Protein AF-A0A166B305-F1 (afdb_monomer_lite)

InterPro domains:
  IPR044660 Transcription factor IBH1-like [PTHR33124] (23-99)

Radius of gyration: 35.08 Å; chains: 1; bounding box: 96×57×72 Å

Structure (mmCIF, N/CA/C/O backbone):
data_AF-A0A166B305-F1
#
_entry.id   AF-A0A166B305-F1
#
loop_
_atom_site.group_PDB
_atom_site.id
_atom_site.type_symbol
_atom_site.label_atom_id
_atom_site.label_alt_id
_atom_site.label_comp_id
_atom_site.label_asym_id
_atom_site.label_entity_id
_atom_site.label_seq_id
_atom_site.pdbx_PDB_ins_code
_atom_site.Cartn_x
_atom_site.Cartn_y
_atom_site.Cartn_z
_atom_site.occupancy
_atom_site.B_iso_or_equiv
_atom_site.auth_seq_id
_atom_site.auth_comp_id
_atom_site.auth_asym_id
_atom_site.auth_atom_id
_atom_site.pdbx_PDB_model_num
ATOM 1 N N . MET A 1 1 ? 69.626 3.222 -33.588 1.00 39.16 1 MET A N 1
ATOM 2 C CA . MET A 1 1 ? 69.986 2.531 -34.848 1.00 39.16 1 MET A CA 1
ATOM 3 C C . MET A 1 1 ? 70.518 1.156 -34.474 1.00 39.16 1 MET A C 1
ATOM 5 O O . MET A 1 1 ? 71.458 1.119 -33.705 1.00 39.16 1 MET A O 1
ATOM 9 N N . GLY A 1 2 ? 69.986 -0.000 -34.847 1.00 47.69 2 GLY A N 1
ATOM 10 C CA . GLY A 1 2 ? 68.812 -0.403 -35.613 1.00 47.69 2 GLY A CA 1
ATOM 11 C C . GLY A 1 2 ? 68.509 -1.861 -35.223 1.00 47.69 2 GLY A C 1
ATOM 12 O O . GLY A 1 2 ? 69.407 -2.584 -34.788 1.00 47.69 2 GLY A O 1
ATOM 13 N N . ALA A 1 3 ? 67.238 -2.250 -35.301 1.00 52.78 3 ALA A N 1
ATOM 14 C CA . ALA A 1 3 ? 66.738 -3.565 -34.913 1.00 52.78 3 ALA A CA 1
ATOM 15 C C . ALA A 1 3 ? 67.272 -4.680 -35.825 1.00 52.78 3 ALA A C 1
ATOM 17 O O . ALA A 1 3 ? 67.481 -4.463 -37.020 1.00 52.78 3 ALA A O 1
ATOM 18 N N . LYS A 1 4 ? 67.441 -5.885 -35.269 1.00 60.22 4 LYS A N 1
ATOM 19 C CA . LYS A 1 4 ? 67.635 -7.113 -36.046 1.00 60.22 4 LYS A CA 1
ATOM 20 C C . LYS A 1 4 ? 66.684 -8.194 -35.538 1.00 60.22 4 LYS A C 1
ATOM 22 O O . LYS A 1 4 ? 66.617 -8.487 -34.350 1.00 60.22 4 LYS A O 1
ATOM 27 N N . THR A 1 5 ? 65.921 -8.687 -36.498 1.00 63.47 5 THR A N 1
ATOM 28 C CA . THR A 1 5 ? 64.810 -9.637 -36.484 1.00 63.47 5 THR A CA 1
ATOM 29 C C . THR A 1 5 ? 65.292 -11.085 -36.433 1.00 63.47 5 THR A C 1
ATOM 31 O O . THR A 1 5 ? 66.280 -11.399 -37.092 1.00 63.47 5 THR A O 1
ATOM 34 N N . SER A 1 6 ? 64.542 -11.984 -35.791 1.00 43.28 6 SER A N 1
ATOM 35 C CA . SER A 1 6 ? 64.423 -13.366 -36.277 1.00 43.28 6 SER A CA 1
ATOM 36 C C . SER A 1 6 ? 63.158 -14.020 -35.725 1.00 43.28 6 SER A C 1
ATOM 38 O O . SER A 1 6 ? 63.063 -14.344 -34.544 1.00 43.28 6 SER A O 1
ATOM 40 N N . THR A 1 7 ? 62.162 -14.153 -36.592 1.00 61.78 7 THR A N 1
ATOM 41 C CA . THR A 1 7 ? 60.952 -14.949 -36.387 1.00 61.78 7 THR A CA 1
ATOM 42 C C . THR A 1 7 ? 61.067 -16.167 -37.290 1.00 61.78 7 THR A C 1
ATOM 44 O O . THR A 1 7 ? 60.939 -16.017 -38.503 1.00 61.78 7 THR A O 1
ATOM 47 N N . ASP A 1 8 ? 61.279 -17.350 -36.718 1.00 45.00 8 ASP A N 1
ATOM 48 C CA . ASP A 1 8 ? 61.169 -18.610 -37.453 1.00 45.00 8 ASP A CA 1
ATOM 49 C C . ASP A 1 8 ? 59.831 -19.276 -37.129 1.00 45.00 8 ASP A C 1
ATOM 51 O O . ASP A 1 8 ? 59.596 -19.789 -36.035 1.00 45.00 8 ASP A O 1
ATOM 55 N N . ILE A 1 9 ? 58.935 -19.243 -38.115 1.00 52.50 9 ILE A N 1
ATOM 56 C CA . ILE A 1 9 ? 57.666 -19.966 -38.134 1.00 52.50 9 ILE A CA 1
ATOM 57 C C . ILE A 1 9 ? 57.891 -21.189 -39.025 1.00 52.50 9 ILE A C 1
ATOM 59 O O . ILE A 1 9 ? 57.998 -21.065 -40.243 1.00 52.50 9 ILE A O 1
ATOM 63 N N . THR A 1 10 ? 57.961 -22.377 -38.422 1.00 48.06 10 THR A N 1
ATOM 64 C CA . THR A 1 10 ? 58.138 -23.648 -39.142 1.00 48.06 10 THR A CA 1
ATOM 65 C C . THR A 1 10 ? 56.836 -24.459 -39.149 1.00 48.06 10 THR A C 1
ATOM 67 O O . THR A 1 10 ? 56.435 -25.025 -38.142 1.00 48.06 10 THR A O 1
ATOM 70 N N . THR A 1 11 ? 56.217 -24.454 -40.335 1.00 58.12 11 THR A N 1
ATOM 71 C CA . THR A 1 11 ? 55.352 -25.435 -41.040 1.00 58.12 11 THR A CA 1
ATOM 72 C C . THR A 1 11 ? 54.233 -26.258 -40.346 1.00 58.12 11 THR A C 1
ATOM 74 O O . THR A 1 11 ? 54.441 -26.908 -39.326 1.00 58.12 11 THR A O 1
ATOM 77 N N . PRO A 1 12 ? 53.043 -26.372 -40.991 1.00 48.31 12 PRO A N 1
ATOM 78 C CA . PRO A 1 12 ? 51.940 -27.235 -40.563 1.00 48.31 12 PRO A CA 1
ATOM 79 C 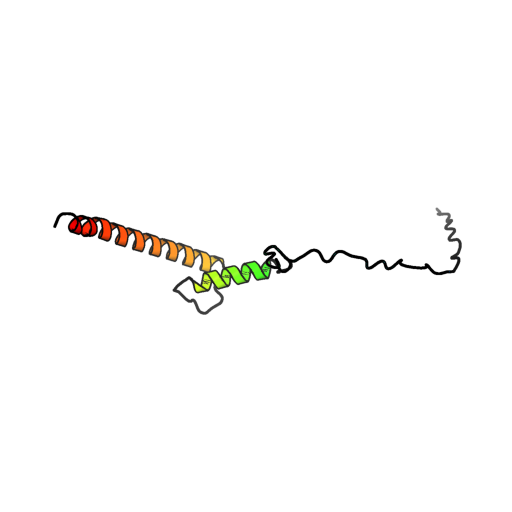C . PRO A 1 12 ? 51.991 -28.629 -41.221 1.00 48.31 12 PRO A C 1
ATOM 81 O O . PRO A 1 12 ? 52.025 -28.749 -42.446 1.00 48.31 12 PRO A O 1
ATOM 84 N N . THR A 1 13 ? 51.883 -29.700 -40.423 1.00 49.75 13 THR A N 1
ATOM 85 C CA . THR A 1 13 ? 51.760 -31.084 -40.927 1.00 49.75 13 THR A CA 1
ATOM 86 C C . THR A 1 13 ? 50.417 -31.719 -40.542 1.00 49.75 13 THR A C 1
ATOM 88 O O . THR A 1 13 ? 50.229 -32.294 -39.481 1.00 49.75 13 THR A O 1
ATOM 91 N N . ARG A 1 14 ? 49.459 -31.540 -41.453 1.00 40.91 14 ARG A N 1
ATOM 92 C CA . ARG A 1 14 ? 48.466 -32.483 -42.004 1.00 40.91 14 ARG A CA 1
ATOM 93 C C . ARG A 1 14 ? 4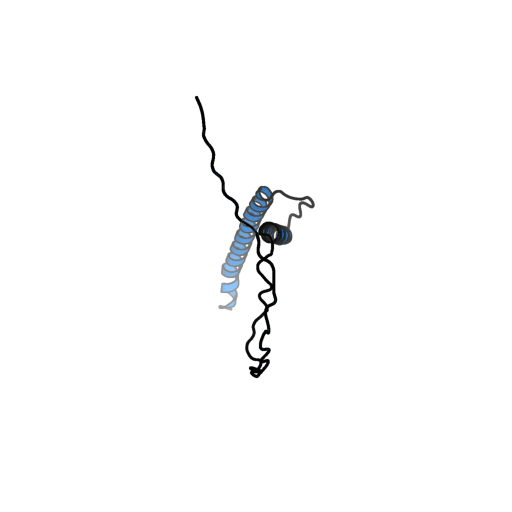8.208 -33.846 -41.298 1.00 40.91 14 ARG A C 1
ATOM 95 O O . ARG A 1 14 ? 49.068 -34.716 -41.323 1.00 40.91 14 ARG A O 1
ATOM 102 N N . ARG A 1 15 ? 46.901 -34.093 -41.043 1.00 40.12 15 ARG A N 1
ATOM 103 C CA . ARG A 1 15 ? 46.148 -35.389 -41.039 1.00 40.12 15 ARG A CA 1
ATOM 104 C C . ARG A 1 15 ? 46.406 -36.319 -39.830 1.00 40.12 15 ARG A C 1
ATOM 106 O O . ARG A 1 15 ? 47.538 -36.511 -39.447 1.00 40.12 15 ARG A O 1
ATOM 113 N N . ARG A 1 16 ? 45.437 -37.018 -39.219 1.00 47.44 16 ARG A N 1
ATOM 114 C CA . ARG A 1 16 ? 44.134 -37.544 -39.669 1.00 47.44 16 ARG A CA 1
ATOM 115 C C . ARG A 1 16 ? 43.381 -38.111 -38.439 1.00 47.44 16 ARG A C 1
ATOM 117 O O . ARG A 1 16 ? 43.968 -38.878 -37.693 1.00 47.44 16 ARG A O 1
ATOM 124 N N . THR A 1 17 ? 42.092 -37.769 -38.323 1.00 59.78 17 THR A N 1
ATOM 125 C CA . THR A 1 17 ? 40.943 -38.555 -37.793 1.00 59.78 17 THR A CA 1
ATOM 126 C C . THR A 1 17 ? 40.986 -39.202 -36.388 1.00 59.78 17 THR A C 1
ATOM 128 O O . THR A 1 17 ? 41.780 -40.114 -36.170 1.00 59.78 17 THR A O 1
ATOM 131 N N . PRO A 1 18 ? 40.022 -38.880 -35.495 1.00 63.59 18 PRO A N 1
ATOM 132 C CA . PRO A 1 18 ? 39.745 -39.657 -34.285 1.00 63.59 18 PRO A CA 1
ATOM 133 C C . PRO A 1 18 ? 38.771 -40.818 -34.571 1.00 63.59 18 PRO A C 1
ATOM 135 O O . PRO A 1 18 ? 37.826 -40.642 -35.344 1.00 63.59 18 PRO A O 1
ATOM 138 N N . PRO A 1 19 ? 38.937 -41.986 -33.924 1.00 63.31 19 PRO A N 1
ATOM 139 C CA . PRO A 1 19 ? 37.790 -42.872 -33.707 1.00 63.31 19 PRO A CA 1
ATOM 140 C C . PRO A 1 19 ? 37.772 -43.485 -32.290 1.00 63.31 19 PRO A C 1
ATOM 142 O O . PRO A 1 19 ? 38.788 -43.521 -31.601 1.00 63.31 19 PRO A O 1
ATOM 145 N N . PRO A 1 20 ? 36.678 -44.146 -31.888 1.00 55.00 20 PRO A N 1
ATOM 146 C CA . PRO A 1 20 ? 35.290 -43.718 -31.931 1.00 55.00 20 PRO A CA 1
ATOM 147 C C . PRO A 1 20 ? 34.742 -43.556 -30.500 1.00 55.00 20 PRO A C 1
ATOM 149 O O . PRO A 1 20 ? 35.149 -44.249 -29.562 1.00 55.00 20 PRO A O 1
ATOM 152 N N . CYS A 1 21 ? 33.755 -42.678 -30.339 1.00 48.50 21 CYS A N 1
ATOM 153 C CA . CYS A 1 21 ? 32.941 -42.584 -29.134 1.00 48.50 21 CYS A CA 1
ATOM 154 C C . CYS A 1 21 ? 32.303 -43.956 -28.867 1.00 48.50 21 CYS A C 1
ATOM 156 O O . CYS A 1 21 ? 31.432 -44.403 -29.616 1.00 48.50 21 CYS A O 1
ATOM 158 N N . LYS A 1 22 ? 32.742 -44.657 -27.817 1.00 57.03 22 LYS A N 1
ATOM 159 C CA . LYS A 1 22 ? 32.072 -45.877 -27.360 1.00 57.03 22 LYS A CA 1
ATOM 160 C C . LYS A 1 22 ? 30.745 -45.475 -26.722 1.00 57.03 22 LYS A C 1
ATOM 162 O O . LYS A 1 22 ? 30.674 -45.219 -25.524 1.00 57.03 22 LYS A O 1
ATOM 167 N N . ASN A 1 23 ? 29.699 -45.445 -27.541 1.00 55.03 23 ASN A N 1
ATOM 168 C CA . ASN A 1 23 ? 28.316 -45.460 -27.092 1.00 55.03 23 ASN A CA 1
ATOM 169 C C . ASN A 1 23 ? 28.092 -46.718 -26.242 1.00 55.03 23 ASN A C 1
ATOM 171 O O . ASN A 1 23 ? 27.999 -47.827 -26.763 1.00 55.03 23 ASN A O 1
ATOM 175 N N . LYS A 1 24 ? 27.991 -46.544 -24.925 1.00 60.06 24 LYS A N 1
ATOM 176 C CA . LYS A 1 24 ? 27.311 -47.497 -24.047 1.00 60.06 24 LYS A CA 1
ATOM 177 C C . LYS A 1 24 ? 26.047 -46.821 -23.520 1.00 60.06 24 LYS A C 1
ATOM 179 O O . LYS A 1 24 ? 26.127 -46.143 -22.499 1.00 60.06 24 LYS A O 1
ATOM 184 N N . PRO A 1 25 ? 24.874 -47.001 -24.148 1.00 58.47 25 PRO A N 1
ATOM 185 C CA . PRO A 1 25 ? 23.627 -46.764 -23.458 1.00 58.47 25 PRO A CA 1
ATOM 186 C C . PRO A 1 25 ? 23.326 -48.059 -22.715 1.00 58.47 25 PRO A C 1
ATOM 188 O O . PRO A 1 25 ? 22.735 -48.974 -23.271 1.00 58.47 25 PRO A O 1
ATOM 191 N N . ASN A 1 26 ? 23.794 -48.187 -21.477 1.00 53.31 26 ASN A N 1
ATOM 192 C CA . ASN A 1 26 ? 23.301 -49.273 -20.648 1.00 53.31 26 ASN A CA 1
ATOM 193 C C . ASN A 1 26 ? 22.961 -48.778 -19.256 1.00 53.31 26 ASN A C 1
ATOM 195 O O . ASN A 1 26 ? 23.817 -48.608 -18.397 1.00 53.31 26 ASN A O 1
ATOM 199 N N . GLY A 1 27 ? 21.653 -48.607 -19.079 1.00 55.44 27 GLY A N 1
ATOM 200 C CA . GLY A 1 27 ? 20.985 -49.034 -17.869 1.00 55.44 27 GLY A CA 1
ATOM 201 C C . GLY A 1 27 ? 21.272 -48.179 -16.651 1.00 55.44 27 GLY A C 1
ATOM 202 O O . GLY A 1 27 ? 22.144 -48.489 -15.848 1.00 55.44 27 GLY A O 1
ATOM 203 N N . ARG A 1 28 ? 20.380 -47.222 -16.418 1.00 53.59 28 ARG A N 1
ATOM 204 C CA . ARG A 1 28 ? 19.457 -47.322 -15.282 1.00 53.59 28 ARG A CA 1
ATOM 205 C C . ARG A 1 28 ? 18.338 -46.315 -15.491 1.00 53.59 28 ARG A C 1
ATOM 207 O O . ARG A 1 28 ? 18.477 -45.134 -15.200 1.00 53.59 28 ARG A O 1
ATOM 214 N N . ARG A 1 29 ? 17.199 -46.829 -15.965 1.00 57.44 29 ARG A N 1
ATOM 215 C CA . ARG A 1 29 ? 15.890 -46.280 -15.614 1.00 57.44 29 ARG A CA 1
ATOM 216 C C . ARG A 1 29 ? 15.834 -46.239 -14.088 1.00 57.44 29 ARG A C 1
ATOM 218 O O . ARG A 1 29 ? 15.566 -47.258 -13.457 1.00 57.44 29 ARG A O 1
ATOM 225 N N . ARG A 1 30 ? 16.166 -45.099 -13.490 1.00 53.47 30 ARG A N 1
ATOM 226 C CA . ARG A 1 30 ? 15.855 -44.844 -12.089 1.00 53.47 30 ARG A CA 1
ATOM 227 C C . ARG A 1 30 ? 14.527 -44.111 -12.060 1.00 53.47 30 ARG A C 1
ATOM 229 O O . ARG A 1 30 ? 14.436 -42.947 -12.421 1.00 53.47 30 ARG A O 1
ATOM 236 N N . SER A 1 31 ? 13.524 -44.922 -11.740 1.00 58.12 31 SER A N 1
ATOM 237 C CA . SER A 1 31 ? 12.227 -44.607 -11.157 1.00 58.12 31 SER A CA 1
ATOM 238 C C . SER A 1 31 ? 12.000 -43.137 -10.817 1.00 58.12 31 SER A C 1
ATOM 240 O O . SER A 1 31 ? 12.723 -42.563 -10.004 1.00 58.12 31 SER A O 1
ATOM 242 N N . ASN A 1 32 ? 10.905 -42.604 -11.362 1.00 61.03 32 ASN A N 1
ATOM 243 C CA . ASN A 1 32 ? 10.136 -41.514 -10.775 1.00 61.03 32 ASN A CA 1
ATOM 244 C C . ASN A 1 32 ? 10.069 -41.691 -9.255 1.00 61.03 32 ASN A C 1
ATOM 246 O O . ASN A 1 32 ? 9.647 -42.754 -8.799 1.00 61.03 32 ASN A O 1
ATOM 250 N N . ASN A 1 33 ? 10.493 -40.677 -8.504 1.00 57.19 33 ASN A N 1
ATOM 251 C CA . ASN A 1 33 ? 9.710 -40.069 -7.430 1.00 57.19 33 ASN A CA 1
ATOM 252 C C . ASN A 1 33 ? 10.566 -39.023 -6.703 1.00 57.19 33 ASN A C 1
ATOM 254 O O . ASN A 1 33 ? 11.422 -39.350 -5.886 1.00 57.19 33 ASN A O 1
ATOM 258 N N . SER A 1 34 ? 10.342 -37.756 -7.018 1.00 52.22 34 SER A N 1
ATOM 259 C CA . SER A 1 34 ? 10.051 -36.718 -6.024 1.00 52.22 34 SER A CA 1
ATOM 260 C C . SER A 1 34 ? 9.965 -35.394 -6.764 1.00 52.22 34 SER A C 1
ATOM 262 O O . SER A 1 34 ? 10.943 -34.962 -7.353 1.00 52.22 34 SER A O 1
ATOM 264 N N . ASN A 1 35 ? 8.761 -34.823 -6.787 1.00 58.19 35 ASN A N 1
ATOM 265 C CA . ASN A 1 35 ? 8.407 -33.399 -6.817 1.00 58.19 35 ASN A CA 1
ATOM 266 C C . ASN A 1 35 ? 9.495 -32.354 -7.141 1.00 58.19 35 ASN A C 1
ATOM 268 O O . ASN A 1 35 ? 9.559 -31.303 -6.502 1.00 58.19 35 ASN A O 1
ATOM 272 N N . SER A 1 36 ? 10.294 -32.556 -8.180 1.00 52.94 36 SER A N 1
ATOM 273 C CA . SER A 1 36 ? 11.067 -31.494 -8.789 1.00 52.94 36 SER A CA 1
ATOM 274 C C . SER A 1 36 ? 10.085 -30.723 -9.654 1.00 52.94 36 SER A C 1
ATOM 276 O O . SER A 1 36 ? 9.908 -31.022 -10.838 1.00 52.94 36 SER A O 1
ATOM 278 N N . ARG A 1 37 ? 9.412 -29.733 -9.051 1.00 57.94 37 ARG A N 1
ATOM 279 C CA . ARG A 1 37 ? 8.968 -28.573 -9.828 1.00 57.94 37 ARG A CA 1
ATOM 280 C C . ARG A 1 37 ? 10.155 -28.212 -10.722 1.00 57.94 37 ARG A C 1
ATOM 282 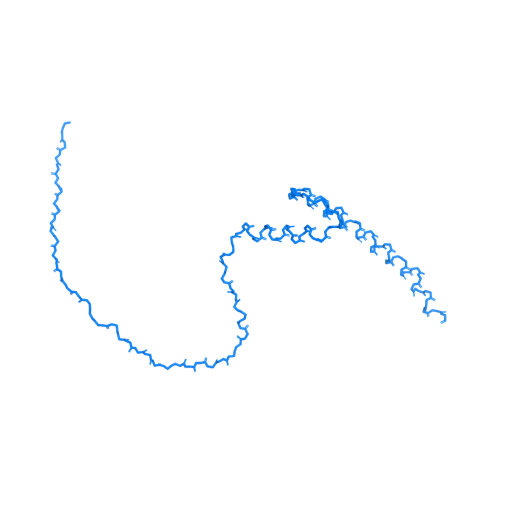O O . ARG A 1 37 ? 11.251 -28.058 -10.174 1.00 57.94 37 ARG A O 1
ATOM 289 N N . PRO A 1 38 ? 10.004 -28.142 -12.053 1.00 51.12 38 PRO A N 1
ATOM 290 C CA . PRO A 1 38 ? 11.068 -27.582 -12.848 1.00 51.12 38 PRO A CA 1
ATOM 291 C C . PRO A 1 38 ? 11.188 -26.141 -12.360 1.00 51.12 38 PRO A C 1
ATOM 293 O O . PRO A 1 38 ? 10.307 -25.318 -12.602 1.00 51.12 38 PRO A O 1
ATOM 296 N N . LEU A 1 39 ? 12.242 -25.862 -11.590 1.00 57.25 39 LEU A N 1
ATOM 297 C CA . LEU A 1 39 ? 12.810 -24.530 -11.502 1.00 57.25 39 LEU A CA 1
ATOM 298 C C . LEU A 1 39 ? 13.259 -24.238 -12.930 1.00 57.25 39 LEU A C 1
ATOM 300 O O . LEU A 1 39 ? 14.377 -24.567 -13.327 1.00 57.25 39 LEU A O 1
ATOM 304 N N . ALA A 1 40 ? 12.303 -23.779 -13.739 1.00 58.22 40 ALA A N 1
ATOM 305 C CA . ALA A 1 40 ? 12.563 -23.260 -15.058 1.00 58.22 40 ALA A CA 1
ATOM 306 C C . ALA A 1 40 ? 13.646 -22.200 -14.879 1.00 58.22 40 ALA A C 1
ATOM 308 O O . ALA A 1 40 ? 13.592 -21.379 -13.963 1.00 58.22 40 ALA A O 1
ATOM 309 N N . ALA A 1 41 ? 14.683 -22.375 -15.680 1.00 52.56 41 ALA A N 1
ATOM 310 C CA . ALA A 1 41 ? 15.978 -21.759 -15.549 1.00 52.56 41 ALA A CA 1
ATOM 311 C C . ALA A 1 41 ? 15.909 -20.264 -15.216 1.00 52.56 41 ALA A C 1
ATOM 313 O O . ALA A 1 41 ? 15.209 -19.487 -15.859 1.00 52.56 41 ALA A O 1
ATOM 314 N N . LEU A 1 42 ? 16.721 -19.907 -14.225 1.00 52.78 42 LEU A N 1
ATOM 315 C CA . LEU A 1 42 ? 17.130 -18.569 -13.830 1.00 52.78 42 LEU A CA 1
ATOM 316 C C . LEU A 1 42 ? 17.899 -17.882 -14.975 1.00 52.78 42 LEU A C 1
ATOM 318 O O . LEU A 1 42 ? 19.114 -17.759 -14.910 1.00 52.78 42 LEU A O 1
ATOM 322 N N . ASN A 1 43 ? 17.189 -17.484 -16.026 1.00 57.78 43 ASN A N 1
ATOM 323 C CA . ASN A 1 43 ? 17.614 -16.494 -17.020 1.00 57.78 43 ASN A CA 1
ATOM 324 C C . ASN A 1 43 ? 16.430 -15.548 -17.299 1.00 57.78 43 ASN A C 1
ATOM 326 O O . ASN A 1 43 ? 16.138 -15.237 -18.447 1.00 57.78 43 ASN A O 1
ATOM 330 N N . GLU A 1 44 ? 15.669 -15.193 -16.263 1.00 57.88 44 GLU A N 1
ATOM 331 C CA . GLU A 1 44 ? 14.731 -14.073 -16.355 1.00 57.88 44 GLU A CA 1
ATOM 332 C C . GLU A 1 44 ? 15.582 -12.828 -16.105 1.00 57.88 44 GLU A C 1
ATOM 334 O O . GLU A 1 44 ? 16.254 -12.738 -15.068 1.00 57.88 44 GLU A O 1
ATOM 339 N N . ASP A 1 45 ? 15.656 -11.939 -17.095 1.00 72.06 45 ASP A N 1
ATOM 340 C CA . ASP A 1 45 ? 16.457 -10.729 -16.993 1.00 72.06 45 ASP A CA 1
ATOM 341 C C . ASP A 1 45 ? 16.030 -9.980 -15.725 1.00 72.06 45 ASP A C 1
ATOM 343 O O . ASP A 1 45 ? 14.844 -9.837 -15.428 1.00 72.06 45 ASP A O 1
ATOM 347 N N . SER A 1 46 ? 16.988 -9.511 -14.918 1.00 73.94 46 SER A N 1
ATOM 348 C CA . SER A 1 46 ? 16.669 -8.854 -13.638 1.00 73.94 46 SER A CA 1
ATOM 349 C C . SER A 1 46 ? 15.718 -7.659 -13.811 1.00 73.94 46 SER A C 1
ATOM 351 O O . SER A 1 46 ? 15.038 -7.283 -12.857 1.00 73.94 46 SER A O 1
ATOM 353 N N . CYS A 1 47 ? 15.674 -7.076 -15.012 1.00 77.62 47 CYS A N 1
ATOM 354 C CA . CYS A 1 47 ? 14.734 -6.034 -15.409 1.00 77.62 47 CYS A CA 1
ATOM 355 C C . CYS A 1 47 ? 13.283 -6.549 -15.465 1.00 77.62 47 CYS A C 1
ATOM 357 O O . CYS A 1 47 ? 12.384 -5.911 -14.921 1.00 77.62 47 CYS A O 1
ATOM 359 N N . ASP A 1 48 ? 13.060 -7.738 -16.027 1.00 85.62 48 ASP A N 1
ATOM 360 C CA . ASP A 1 48 ? 11.735 -8.356 -16.178 1.00 85.62 48 ASP A CA 1
ATOM 361 C C . ASP A 1 48 ? 11.124 -8.710 -14.817 1.00 85.62 48 ASP A C 1
ATOM 363 O O . ASP A 1 48 ? 9.931 -8.539 -14.571 1.00 85.62 48 ASP A O 1
ATOM 367 N N . ILE A 1 49 ? 11.962 -9.136 -13.869 1.00 89.12 49 ILE A N 1
ATOM 368 C CA . ILE A 1 49 ? 11.518 -9.422 -12.500 1.00 89.12 49 ILE A CA 1
ATOM 369 C C . ILE A 1 49 ? 11.087 -8.133 -11.787 1.00 89.12 49 ILE A C 1
ATOM 371 O O . ILE A 1 49 ? 10.103 -8.136 -11.042 1.00 89.12 49 ILE A O 1
ATOM 375 N N . VAL A 1 50 ? 11.839 -7.043 -11.959 1.00 88.88 50 VAL A N 1
ATOM 376 C CA . VAL A 1 50 ? 11.548 -5.759 -11.303 1.00 88.88 50 VAL A CA 1
ATOM 377 C C . VAL A 1 50 ? 10.289 -5.133 -11.888 1.00 88.88 50 VAL A C 1
ATOM 379 O O . VAL A 1 50 ? 9.395 -4.782 -11.122 1.00 88.88 50 VAL A O 1
ATOM 382 N N . THR A 1 51 ? 10.169 -5.069 -13.214 1.00 89.19 51 THR A N 1
ATOM 383 C CA . THR A 1 51 ? 8.969 -4.556 -13.897 1.00 89.19 51 THR A CA 1
ATOM 384 C C . THR A 1 51 ? 7.727 -5.342 -13.492 1.00 89.19 51 THR A C 1
ATOM 386 O O . THR A 1 51 ? 6.764 -4.754 -13.010 1.00 89.19 51 THR A O 1
ATOM 389 N N . ARG A 1 52 ? 7.790 -6.679 -13.504 1.00 90.31 52 ARG A N 1
ATOM 390 C CA . ARG A 1 52 ? 6.684 -7.531 -13.048 1.00 90.31 52 ARG A CA 1
ATOM 391 C C . ARG A 1 52 ? 6.288 -7.283 -11.592 1.00 90.31 52 ARG A C 1
ATOM 393 O O . ARG A 1 52 ? 5.106 -7.343 -11.258 1.00 90.31 52 ARG A O 1
ATOM 400 N N . LYS A 1 53 ? 7.255 -7.039 -10.701 1.00 92.44 53 LYS A N 1
ATOM 401 C CA . LYS A 1 53 ? 6.973 -6.701 -9.296 1.00 92.44 53 LYS A CA 1
ATOM 402 C C . LYS A 1 53 ? 6.321 -5.326 -9.160 1.00 92.44 53 LYS A C 1
ATOM 404 O O . LYS A 1 53 ? 5.421 -5.190 -8.336 1.00 92.44 53 LYS A O 1
ATOM 409 N N . LEU A 1 54 ? 6.753 -4.339 -9.942 1.00 90.94 54 LEU A N 1
ATOM 410 C CA . LEU A 1 54 ? 6.155 -3.003 -9.955 1.00 90.94 54 LEU A CA 1
ATOM 411 C C . LEU A 1 54 ? 4.733 -3.038 -10.525 1.00 90.94 54 LEU A C 1
ATOM 413 O O . LEU A 1 54 ? 3.833 -2.457 -9.930 1.00 90.94 54 LEU A O 1
ATOM 417 N N . ASP A 1 55 ? 4.496 -3.800 -11.589 1.00 88.94 55 ASP A N 1
ATOM 418 C CA . ASP A 1 55 ? 3.156 -3.989 -12.152 1.00 88.94 55 ASP A CA 1
ATOM 419 C C . ASP A 1 55 ? 2.227 -4.727 -11.189 1.00 88.94 55 ASP A C 1
ATOM 421 O O . ASP A 1 55 ? 1.070 -4.342 -11.003 1.00 88.94 55 ASP A O 1
ATOM 425 N N . ALA A 1 56 ? 2.743 -5.753 -10.505 1.00 91.56 56 ALA A N 1
ATOM 426 C CA . ALA A 1 56 ? 2.007 -6.392 -9.426 1.00 91.56 56 ALA A CA 1
ATOM 427 C C . ALA A 1 56 ? 1.659 -5.371 -8.334 1.00 91.56 56 ALA A C 1
ATOM 429 O O . ALA A 1 56 ? 0.504 -5.305 -7.928 1.00 91.56 56 ALA A O 1
ATOM 430 N N . LEU A 1 57 ? 2.609 -4.536 -7.903 1.00 91.88 57 LEU A N 1
ATOM 431 C CA . LEU A 1 57 ? 2.371 -3.516 -6.882 1.00 91.88 57 LEU A CA 1
ATOM 432 C C . LEU A 1 57 ? 1.311 -2.489 -7.319 1.00 91.88 57 LEU A C 1
ATOM 434 O O . LEU A 1 57 ? 0.402 -2.212 -6.541 1.00 91.88 57 LEU A O 1
ATOM 438 N N . ARG A 1 58 ? 1.357 -2.009 -8.570 1.00 89.69 58 ARG A N 1
ATOM 439 C CA . ARG A 1 58 ? 0.341 -1.115 -9.163 1.00 89.69 58 ARG A CA 1
ATOM 440 C C . ARG A 1 58 ? -1.069 -1.697 -9.059 1.00 89.69 58 ARG A C 1
ATOM 442 O O . ARG A 1 58 ? -2.001 -0.986 -8.705 1.00 89.69 58 ARG A O 1
ATOM 449 N N . SER A 1 59 ? -1.228 -3.002 -9.294 1.00 89.56 59 SER A N 1
ATOM 450 C CA . SER A 1 59 ? -2.542 -3.661 -9.226 1.00 89.56 59 SER A CA 1
ATOM 451 C C . SER A 1 59 ? -3.160 -3.722 -7.819 1.00 89.56 59 SER A C 1
ATOM 453 O O . SER A 1 59 ? -4.368 -3.923 -7.700 1.00 89.56 59 SER A O 1
ATOM 455 N N . LEU A 1 60 ? -2.362 -3.551 -6.754 1.00 90.44 60 LEU A N 1
ATOM 456 C CA . LEU A 1 60 ? -2.846 -3.564 -5.368 1.00 90.44 60 LEU A CA 1
ATOM 457 C C . LEU A 1 60 ? -3.315 -2.190 -4.873 1.00 90.44 60 LEU A C 1
ATOM 459 O O . LEU A 1 60 ? -4.000 -2.127 -3.851 1.00 90.44 60 LEU A O 1
ATOM 463 N N . ILE A 1 61 ? -2.938 -1.098 -5.542 1.00 88.19 61 ILE A N 1
ATOM 464 C CA . ILE A 1 61 ? -3.240 0.254 -5.069 1.00 88.19 61 ILE A CA 1
ATOM 465 C C . ILE A 1 61 ? -4.561 0.726 -5.701 1.00 88.19 61 ILE A C 1
ATOM 467 O O . ILE A 1 61 ? -4.704 0.691 -6.922 1.00 88.19 61 ILE A O 1
ATOM 471 N N . PRO A 1 62 ? -5.546 1.191 -4.907 1.00 79.94 62 PRO A N 1
ATOM 472 C CA . PRO A 1 62 ? -6.863 1.579 -5.426 1.00 79.94 62 PRO A CA 1
ATOM 473 C C . PRO A 1 62 ? -6.850 2.805 -6.349 1.00 79.94 62 PRO A C 1
ATOM 475 O O . PRO A 1 62 ? -7.786 3.005 -7.121 1.00 79.94 62 PRO A O 1
ATOM 478 N N . ALA A 1 63 ? -5.818 3.643 -6.248 1.00 66.44 63 ALA A N 1
ATOM 479 C CA . ALA A 1 63 ? -5.624 4.809 -7.093 1.00 66.44 63 ALA A CA 1
ATOM 480 C C . ALA A 1 63 ? -4.899 4.373 -8.368 1.00 66.44 63 ALA A C 1
ATOM 482 O O . ALA A 1 63 ? -3.684 4.473 -8.473 1.00 66.44 63 ALA A O 1
ATOM 483 N N . GLN A 1 64 ? -5.647 3.845 -9.334 1.00 63.06 64 GLN A N 1
ATOM 484 C CA . GLN A 1 64 ? -5.114 3.638 -10.676 1.00 63.06 64 GLN A CA 1
ATOM 485 C C . GLN A 1 64 ? -4.907 5.014 -11.319 1.00 63.06 64 GLN A C 1
ATOM 487 O O . GLN A 1 64 ? -5.786 5.538 -12.004 1.00 63.06 64 GLN A O 1
ATOM 492 N N . SER A 1 65 ? -3.747 5.623 -11.078 1.00 56.44 65 SER A N 1
ATOM 493 C CA . SER A 1 65 ? -3.136 6.526 -12.043 1.00 56.44 65 SER A CA 1
ATOM 494 C C . SER A 1 65 ? -2.930 5.678 -13.299 1.00 56.44 65 SER A C 1
ATOM 496 O O . SER A 1 65 ? -2.054 4.825 -13.365 1.00 56.44 65 SER A O 1
ATOM 498 N N . GLY A 1 66 ? -3.848 5.808 -14.259 1.00 57.09 66 GLY A N 1
ATOM 499 C CA . GLY A 1 66 ? -3.877 5.027 -15.503 1.00 57.09 66 GLY A CA 1
ATOM 500 C C . GLY A 1 66 ? -2.717 5.319 -16.457 1.00 57.09 66 GLY A C 1
ATOM 501 O O . GLY A 1 66 ? -2.839 5.048 -17.645 1.00 57.09 66 GLY A O 1
ATOM 502 N N . ASP A 1 67 ? -1.628 5.874 -15.941 1.00 60.03 67 ASP A N 1
ATOM 503 C CA . ASP A 1 67 ? -0.411 6.193 -16.658 1.00 60.03 67 ASP A CA 1
ATOM 504 C C . ASP A 1 67 ? 0.768 5.596 -15.903 1.00 60.03 67 ASP A C 1
ATOM 506 O O . ASP A 1 67 ? 0.694 5.330 -14.705 1.00 60.03 67 ASP A O 1
ATOM 510 N N . GLU A 1 68 ? 1.842 5.353 -16.637 1.00 65.50 68 GLU A N 1
ATOM 511 C CA . GLU A 1 68 ? 3.090 4.738 -16.207 1.00 65.50 68 GLU A CA 1
ATOM 512 C C . GLU A 1 68 ? 3.734 5.520 -15.043 1.00 65.50 68 GLU A C 1
ATOM 514 O O . GLU A 1 68 ? 4.669 6.292 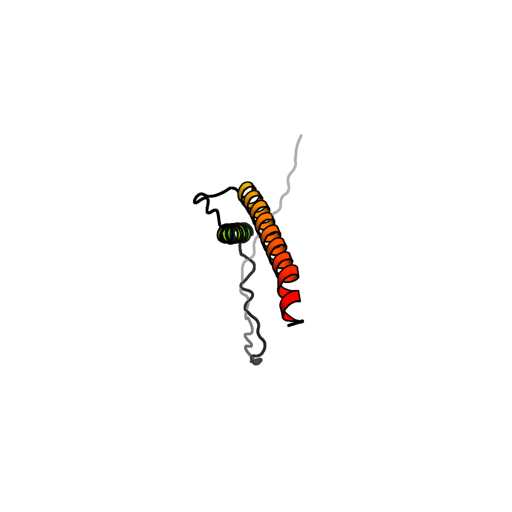-15.227 1.00 65.50 68 GLU A O 1
ATOM 519 N N . ALA A 1 69 ? 3.197 5.358 -13.829 1.00 65.75 69 ALA A N 1
ATOM 520 C CA . ALA A 1 69 ? 3.667 6.059 -12.646 1.00 65.75 69 ALA A CA 1
ATOM 521 C C . ALA A 1 69 ? 5.106 5.632 -12.365 1.00 65.75 69 ALA A C 1
ATOM 523 O O . ALA A 1 69 ? 5.405 4.428 -12.317 1.00 65.75 69 ALA A O 1
ATOM 524 N N . ASP A 1 70 ? 5.976 6.625 -12.194 1.00 82.81 70 ASP A N 1
ATOM 525 C CA . ASP A 1 70 ? 7.364 6.413 -11.812 1.00 82.81 70 ASP A CA 1
ATOM 526 C C . ASP A 1 70 ? 7.426 5.627 -10.493 1.00 82.81 70 ASP A C 1
ATOM 528 O O . ASP A 1 70 ? 6.518 5.697 -9.654 1.00 82.81 70 ASP A O 1
ATOM 532 N N . ALA A 1 71 ? 8.487 4.846 -10.310 1.00 85.69 71 ALA A N 1
ATOM 533 C CA . ALA A 1 71 ? 8.625 3.956 -9.163 1.00 85.69 71 ALA A CA 1
ATOM 534 C C . ALA A 1 71 ? 8.543 4.725 -7.833 1.00 85.69 71 ALA A C 1
ATOM 536 O O . ALA A 1 71 ? 7.930 4.241 -6.883 1.00 85.69 71 ALA A O 1
ATOM 537 N N . ASP A 1 72 ? 9.089 5.941 -7.785 1.00 88.75 72 ASP A N 1
ATOM 538 C CA . ASP A 1 72 ? 9.076 6.784 -6.588 1.00 88.75 72 ASP A CA 1
ATOM 539 C C . ASP A 1 72 ? 7.654 7.205 -6.189 1.00 88.75 72 ASP A C 1
ATOM 541 O O . ASP A 1 72 ? 7.276 7.082 -5.020 1.00 88.75 72 ASP A O 1
ATOM 545 N N . GLN A 1 73 ? 6.825 7.604 -7.160 1.00 90.25 73 GLN A N 1
ATOM 546 C CA . GLN A 1 73 ? 5.419 7.930 -6.914 1.00 90.25 73 GLN A CA 1
ATOM 547 C C . GLN A 1 73 ? 4.637 6.689 -6.471 1.00 90.25 73 GLN A C 1
ATOM 549 O O . GLN A 1 73 ? 3.859 6.748 -5.517 1.00 90.25 73 GLN A O 1
ATOM 554 N N . LEU A 1 74 ? 4.881 5.543 -7.119 1.00 91.00 74 LEU A N 1
ATOM 555 C CA . LEU A 1 74 ? 4.245 4.282 -6.748 1.00 91.00 74 LEU A CA 1
ATOM 556 C C . LEU A 1 74 ? 4.545 3.915 -5.288 1.00 91.00 74 LEU A C 1
ATOM 558 O O . LEU A 1 74 ? 3.661 3.440 -4.568 1.00 91.00 74 LEU A O 1
ATOM 562 N N . PHE A 1 75 ? 5.774 4.146 -4.824 1.00 92.62 75 PHE A N 1
ATOM 563 C CA . PHE A 1 75 ? 6.148 3.896 -3.435 1.00 92.62 75 PHE A CA 1
ATOM 564 C C . PHE A 1 75 ? 5.516 4.886 -2.456 1.00 92.62 75 PHE A C 1
ATOM 566 O O . PHE A 1 75 ? 5.091 4.459 -1.381 1.00 92.62 75 PHE A O 1
ATOM 573 N N . GLU A 1 76 ? 5.397 6.166 -2.810 1.00 92.56 76 GLU A N 1
ATOM 574 C CA . GLU A 1 76 ? 4.708 7.160 -1.980 1.00 92.56 76 GLU A CA 1
ATOM 575 C C . GLU A 1 76 ? 3.221 6.816 -1.810 1.00 92.56 76 GLU A C 1
ATOM 577 O O . GLU A 1 76 ? 2.716 6.729 -0.685 1.00 92.56 76 GLU A O 1
ATOM 582 N N . GLU A 1 77 ? 2.535 6.512 -2.914 1.00 91.62 77 GLU A N 1
ATOM 583 C CA . GLU A 1 77 ? 1.133 6.092 -2.901 1.00 91.62 77 GLU A CA 1
ATOM 584 C C . GLU A 1 77 ? 0.948 4.788 -2.113 1.00 91.62 77 GLU A C 1
ATOM 586 O O . GLU A 1 77 ? 0.018 4.669 -1.308 1.00 91.62 77 GLU A O 1
ATOM 591 N N . THR A 1 78 ? 1.874 3.833 -2.264 1.00 93.69 78 THR A N 1
ATOM 592 C CA . THR A 1 78 ? 1.881 2.587 -1.481 1.00 93.69 78 THR A CA 1
ATOM 593 C C . THR A 1 78 ? 2.024 2.875 0.010 1.00 93.69 78 THR A C 1
ATOM 595 O O . THR A 1 78 ? 1.287 2.314 0.822 1.00 93.69 78 THR A O 1
ATOM 598 N N . ALA A 1 79 ? 2.962 3.743 0.396 1.00 95.44 79 ALA A N 1
ATOM 599 C CA . ALA A 1 79 ? 3.201 4.084 1.793 1.00 95.44 79 ALA A CA 1
ATOM 600 C C . ALA A 1 79 ? 1.961 4.732 2.420 1.00 95.44 79 ALA A C 1
ATOM 602 O O . ALA A 1 79 ? 1.538 4.340 3.514 1.00 95.44 79 ALA A O 1
ATOM 603 N N . HIS A 1 80 ? 1.334 5.658 1.693 1.00 94.00 80 HIS A N 1
ATOM 604 C CA . HIS A 1 80 ? 0.076 6.263 2.105 1.00 94.00 80 HIS A CA 1
ATOM 605 C C . HIS A 1 80 ? -1.035 5.211 2.239 1.00 94.00 80 HIS A C 1
ATOM 607 O O . HIS A 1 80 ? -1.724 5.155 3.260 1.00 94.00 80 HIS A O 1
ATOM 613 N N . HIS A 1 81 ? -1.179 4.315 1.260 1.00 95.12 81 HIS A N 1
ATOM 614 C CA . HIS A 1 81 ? -2.207 3.279 1.294 1.00 95.12 81 HIS A CA 1
ATOM 615 C C . HIS A 1 81 ? -2.021 2.299 2.464 1.00 95.12 81 HIS A C 1
ATOM 617 O O . HIS A 1 81 ? -2.983 1.985 3.168 1.00 95.12 81 HIS A O 1
ATOM 623 N N . ILE A 1 82 ? -0.783 1.880 2.751 1.00 96.62 82 ILE A N 1
ATOM 624 C CA . ILE A 1 82 ? -0.461 1.055 3.925 1.00 96.62 82 ILE A CA 1
ATOM 625 C C . ILE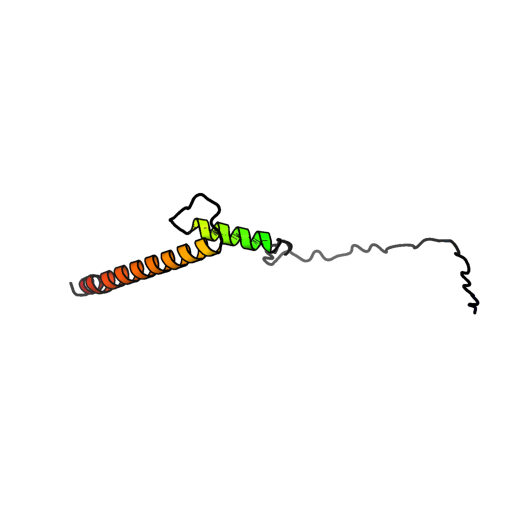 A 1 82 ? -0.881 1.764 5.217 1.00 96.62 82 ILE A C 1
ATOM 627 O O . ILE A 1 82 ? -1.442 1.129 6.113 1.00 96.62 82 ILE A O 1
ATOM 631 N N . LEU A 1 83 ? -0.628 3.070 5.332 1.00 97.69 83 LEU A N 1
ATOM 632 C CA . LEU A 1 83 ? -1.011 3.843 6.512 1.00 97.69 83 LEU A CA 1
ATOM 633 C C . LEU A 1 83 ? -2.535 3.897 6.691 1.00 97.69 83 LEU A C 1
ATOM 635 O O . LEU A 1 83 ? -3.033 3.701 7.805 1.00 97.69 83 LEU A O 1
ATOM 639 N N . VAL A 1 84 ? -3.278 4.101 5.601 1.00 96.25 84 VAL A N 1
ATOM 640 C CA . VAL A 1 84 ? -4.747 4.078 5.608 1.00 96.25 84 VAL A CA 1
ATOM 641 C C . VAL A 1 84 ? -5.259 2.719 6.079 1.00 96.25 84 VAL A C 1
ATOM 643 O O . VAL A 1 84 ? -6.056 2.665 7.016 1.00 96.25 84 VAL A O 1
ATOM 646 N N . LEU A 1 85 ? -4.761 1.620 5.504 1.00 97.12 85 LEU A N 1
ATOM 647 C CA . LEU A 1 85 ? -5.162 0.265 5.896 1.00 97.12 85 LEU A CA 1
ATOM 648 C C . LEU A 1 85 ? -4.864 -0.015 7.373 1.00 97.12 85 LEU A C 1
ATOM 650 O O . LEU A 1 85 ? -5.715 -0.537 8.090 1.00 97.12 85 LEU A O 1
ATOM 654 N N . ARG A 1 86 ? -3.683 0.378 7.864 1.00 97.94 86 ARG A N 1
ATOM 655 C CA . ARG A 1 86 ? -3.329 0.240 9.287 1.00 97.94 86 ARG A CA 1
ATOM 656 C C . ARG A 1 86 ? -4.303 0.991 10.187 1.00 97.94 86 ARG A C 1
ATOM 658 O O . ARG A 1 86 ? -4.738 0.450 11.200 1.00 97.94 86 ARG A O 1
ATOM 665 N N . THR A 1 87 ? -4.668 2.209 9.802 1.00 98.25 87 THR A N 1
ATOM 666 C CA . THR A 1 87 ? -5.635 3.028 10.540 1.00 98.25 87 THR A CA 1
ATOM 667 C C . THR A 1 87 ? -7.017 2.378 10.551 1.00 98.25 87 THR A C 1
ATOM 669 O O . THR A 1 87 ? -7.640 2.273 11.605 1.00 98.25 87 THR A O 1
ATOM 672 N N . GLN A 1 88 ? -7.479 1.874 9.404 1.00 97.31 88 GLN A N 1
ATOM 673 C CA . GLN A 1 88 ? -8.757 1.167 9.295 1.00 97.31 88 GLN A CA 1
ATOM 674 C C . GLN A 1 88 ? -8.793 -0.081 10.185 1.00 97.31 88 GLN A C 1
ATOM 676 O O . GLN A 1 88 ? -9.743 -0.263 10.944 1.00 97.31 88 GLN A O 1
ATOM 681 N N . VAL A 1 89 ? -7.740 -0.905 10.157 1.00 97.94 89 VAL A N 1
ATOM 682 C CA . VAL A 1 89 ? -7.626 -2.092 11.019 1.00 97.94 89 VAL A CA 1
ATOM 683 C C . VAL A 1 89 ? -7.619 -1.705 12.497 1.00 97.94 89 VAL A C 1
ATOM 685 O O . VAL A 1 89 ? -8.293 -2.353 13.293 1.00 97.94 89 VAL A O 1
ATOM 688 N N . ALA A 1 90 ? -6.918 -0.632 12.875 1.00 97.88 90 ALA A N 1
ATOM 689 C CA . ALA A 1 90 ? -6.899 -0.154 14.256 1.00 97.88 90 ALA A CA 1
ATOM 690 C C . ALA A 1 90 ? -8.291 0.290 14.737 1.00 97.88 90 ALA A C 1
ATOM 692 O O . ALA A 1 90 ? -8.698 -0.062 15.844 1.00 97.88 90 ALA A O 1
ATOM 693 N N . ILE A 1 91 ? -9.045 1.013 13.903 1.00 97.31 91 ILE A N 1
ATOM 694 C CA . ILE A 1 91 ? -10.423 1.419 14.212 1.00 97.31 91 ILE A CA 1
ATOM 695 C C . ILE A 1 91 ? -11.318 0.187 14.363 1.00 97.31 91 ILE A C 1
ATOM 697 O O . ILE A 1 91 ? -12.030 0.070 15.358 1.00 97.31 91 ILE A O 1
ATOM 701 N N . LEU A 1 92 ? -11.258 -0.755 13.418 1.00 97.38 92 LEU A N 1
ATOM 702 C CA . LEU A 1 92 ? -12.045 -1.989 13.480 1.00 97.38 92 LEU A CA 1
ATOM 703 C C . LEU A 1 92 ? -11.718 -2.804 14.734 1.00 97.38 92 LEU A C 1
ATOM 705 O O . LEU A 1 92 ? -12.631 -3.270 15.408 1.00 97.38 92 LEU A O 1
ATOM 709 N N . HIS A 1 93 ? -10.439 -2.916 15.099 1.00 96.12 93 HIS A N 1
ATOM 710 C CA . HIS A 1 93 ? -10.024 -3.584 16.329 1.00 96.12 93 HIS A CA 1
ATOM 711 C C . HIS A 1 93 ? -10.617 -2.905 17.568 1.00 96.12 93 HIS A C 1
ATOM 713 O O . HIS A 1 93 ? -11.144 -3.580 18.446 1.00 96.12 93 HIS A O 1
ATOM 719 N N . LYS A 1 94 ? -10.614 -1.567 17.620 1.00 95.88 94 LYS A N 1
ATOM 720 C CA . LYS A 1 94 ? -11.237 -0.814 18.718 1.00 95.88 94 LYS A CA 1
ATOM 721 C C . LYS A 1 94 ? -12.744 -1.022 18.789 1.00 95.88 94 LYS A C 1
ATOM 723 O O . LYS A 1 94 ? -13.282 -1.158 19.881 1.00 95.88 94 LYS A O 1
ATOM 728 N N . LEU A 1 95 ? -13.426 -1.096 17.650 1.00 95.31 95 LEU A N 1
ATOM 729 C CA . LEU A 1 95 ? -14.850 -1.426 17.623 1.00 95.31 95 LEU A CA 1
ATOM 730 C C . LEU A 1 95 ? -15.099 -2.845 18.154 1.00 95.31 95 LEU A C 1
ATOM 732 O O . LEU A 1 95 ? -16.006 -3.041 18.956 1.00 95.31 95 LEU A O 1
ATOM 736 N N . VAL A 1 96 ? -14.271 -3.819 17.778 1.00 94.50 96 VAL A N 1
ATOM 737 C CA . VAL A 1 96 ? -14.364 -5.183 18.320 1.00 94.50 96 VAL A CA 1
ATOM 738 C C . VAL A 1 96 ? -14.088 -5.211 19.824 1.00 94.50 96 VAL A C 1
ATOM 740 O O . VAL A 1 96 ? -14.800 -5.898 20.539 1.00 94.50 96 VAL A O 1
ATOM 743 N N . GLU A 1 97 ? -13.125 -4.450 20.343 1.00 92.38 97 GLU A N 1
ATOM 744 C CA . GLU A 1 97 ? -12.899 -4.356 21.795 1.00 92.38 97 GLU A CA 1
ATOM 745 C C . GLU A 1 97 ? -14.129 -3.798 22.533 1.00 92.38 97 GLU A C 1
ATOM 747 O O . GLU A 1 97 ? -14.532 -4.333 23.564 1.00 92.38 97 GLU A O 1
ATOM 752 N N . LEU A 1 98 ? -14.744 -2.738 21.997 1.00 91.75 98 LEU A N 1
ATOM 753 C CA . LEU A 1 98 ? -15.886 -2.069 22.626 1.00 91.75 98 LEU A CA 1
ATOM 754 C C . LEU A 1 98 ? -17.170 -2.907 22.581 1.00 91.75 98 LEU A C 1
ATOM 756 O O . LEU A 1 98 ? -17.931 -2.908 23.545 1.00 91.75 98 LEU A O 1
ATOM 760 N N . TYR A 1 99 ? -17.423 -3.601 21.469 1.00 90.62 99 TYR A N 1
ATOM 761 C CA . TYR A 1 99 ? -18.689 -4.305 21.233 1.00 90.62 99 TYR A CA 1
ATOM 762 C C . TYR A 1 99 ? -18.580 -5.831 21.338 1.00 90.62 99 TYR A C 1
ATOM 764 O O . TYR A 1 99 ? -19.576 -6.498 21.595 1.00 90.62 99 TYR A O 1
ATOM 772 N N . GLY A 1 100 ? -17.386 -6.399 21.180 1.00 77.12 100 GLY A N 1
ATOM 773 C CA . GLY A 1 100 ? -17.129 -7.835 21.310 1.00 77.12 100 GLY A CA 1
ATOM 774 C C . GLY A 1 100 ? -17.147 -8.317 22.760 1.00 77.12 100 GLY A C 1
ATOM 775 O O . GLY A 1 100 ? -17.590 -9.431 23.014 1.00 77.12 100 GLY A O 1
ATOM 776 N N . GLY A 1 101 ? -16.767 -7.466 23.722 1.00 65.50 101 GLY A N 1
ATOM 777 C CA . GLY A 1 101 ? -16.894 -7.772 25.154 1.00 65.50 101 G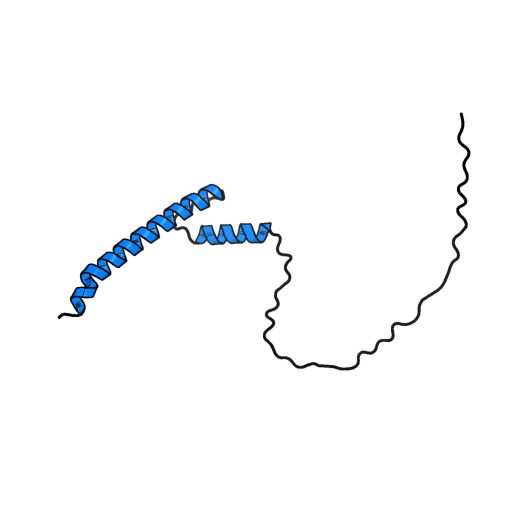LY A CA 1
ATOM 778 C C . GLY A 1 101 ? -18.339 -7.754 25.675 1.00 65.50 101 GLY A C 1
ATOM 779 O O . GLY A 1 101 ? -18.623 -8.341 26.714 1.00 65.50 101 GLY A O 1
ATOM 780 N N . ALA A 1 102 ? -19.272 -7.124 24.951 1.00 59.53 102 ALA A N 1
ATOM 781 C CA . ALA A 1 102 ? -20.682 -7.053 25.342 1.00 59.53 102 ALA A CA 1
ATOM 782 C C . ALA A 1 102 ? -21.460 -8.357 25.069 1.00 59.53 102 ALA A C 1
ATOM 784 O O . ALA A 1 102 ? -22.548 -8.540 25.607 1.00 59.53 102 ALA A O 1
ATOM 785 N N . ALA A 1 103 ? -20.915 -9.259 24.245 1.00 59.91 103 ALA A N 1
ATOM 786 C CA . ALA A 1 103 ? -21.561 -10.519 23.876 1.00 59.91 103 ALA A CA 1
ATOM 787 C C . ALA A 1 103 ? -21.263 -11.687 24.839 1.00 59.91 103 ALA A C 1
ATOM 789 O O . ALA A 1 103 ? -21.905 -12.725 24.724 1.00 59.91 103 ALA A O 1
ATOM 790 N N . GLU A 1 104 ? -20.315 -11.546 25.774 1.00 59.72 104 GLU A N 1
ATOM 791 C CA . GLU A 1 104 ? -19.908 -12.632 26.690 1.00 59.72 104 GLU A CA 1
ATOM 792 C C . GLU A 1 104 ? -20.540 -12.520 28.096 1.00 59.72 104 GLU A C 1
ATOM 794 O O . GLU A 1 104 ? -20.397 -13.430 28.909 1.00 59.72 104 GLU A O 1
ATOM 799 N N . SER A 1 105 ? -21.275 -11.437 28.396 1.00 58.25 105 SER A N 1
ATOM 800 C CA . SER A 1 105 ? -21.952 -11.238 29.695 1.00 58.25 105 SER A CA 1
ATOM 801 C C . SER A 1 105 ? -23.481 -11.086 29.616 1.00 58.25 105 SER A C 1
ATOM 803 O O . SER A 1 105 ? -24.079 -10.592 30.577 1.00 58.25 105 SER A O 1
ATOM 805 N N . ALA A 1 106 ? -24.105 -11.452 28.493 1.00 53.28 106 ALA A N 1
ATOM 806 C CA . ALA A 1 106 ? -25.558 -11.409 28.298 1.00 53.28 106 ALA A CA 1
ATOM 807 C C . ALA A 1 106 ? -26.157 -12.817 28.220 1.00 53.28 106 ALA A C 1
ATOM 809 O O . ALA A 1 106 ? -25.563 -13.669 27.522 1.00 53.28 106 ALA A O 1
#

Sequence (106 aa):
MGAKTSTDITTPTRRRTPPPCKNKPNGRRRSNNSNSRPLAALNEDSCDIVTRKLDALRSLIPAQSGDEADADQLFEETAHHILVLRTQVAILHKLVELYGGAAESA

Foldseek 3Di:
DDDDDDDDDDDDDDDDDDDDPPDDPDDDPDDDDDDPPPPPDPPPPPVNVVVVVLVVLCVPQPPCPVDDDDPVVSVVSVVVVVVVVVVVVVVVVVVCVVVVVVVPPD

Secondary structure (DSSP, 8-state):
---------------------------------S-------S-S-HHHHHHHHHHHHHHH-S---SS---HHHHHHHHHHHHHHHHHHHHHHHHHHHHHHGGGS--

Organism: Daucus carota subsp. sativus (NCBI:txid79200)

pLDDT: mean 71.96, std 18.76, range [39.16, 98.25]